Protein AF-A0A2I0Q6W8-F1 (afdb_monomer_lite)

pLDDT: mean 81.98, std 9.7, range [53.53, 94.69]

Sequence (166 aa):
MEPASIQTAKEGDKKMRTLKNWKNCERLGKIKGRLKKILIFVIFLNFCNLSNCLYSETPNSSSIIDIPTAEVVEYSNYDLSFRLHGAGGVLSKMTFGVFKPINIGISWDVDKLIGTGNQKIDTRPPAILFKARVFGGGLKLPAISFGYDGQGYGTYDSDTDKYQYR

Foldseek 3Di:
DDDPVVVVVVVVVVVVVVVVVVVVVVVVVVVVVVVVVVVVVVVVVVVVVVVVVPPDPPFDDCADPPRGDLAAGAAPDKDWDWDQDPQQKIKIKIWHRPDVVKIKIKIWMWGNVGDDDPDDIDIDDIDIKIKGWPAPDDPPGGTDMDIDDPDADDDADPVVRDDPGD

Secondary structure (DSSP, 8-state):
---HHHHHHHHHHHHHHHHHHHHHHHHHHHHHHHHHHHHHHHHHHHHHHHTTTT---PPPPSEETTEEPS--PPTT-EEEEEEEETTTEEEEEEEEEEETTEEEEEEEEEESSSSSS-PPPEEPPPEEEEEEEEE---SSS--EEEEEE---EEEEETTTTEEEE-

Radius of gyration: 37.6 Å; chains: 1; bounding box: 45×67×115 Å

Structure (mmCIF, N/CA/C/O backbone):
data_AF-A0A2I0Q6W8-F1
#
_entry.id   AF-A0A2I0Q6W8-F1
#
loop_
_atom_site.group_PDB
_atom_site.id
_atom_site.type_symbol
_atom_site.label_atom_id
_atom_site.label_alt_id
_atom_site.label_comp_id
_atom_site.label_asym_id
_atom_site.label_entity_id
_atom_site.label_seq_id
_atom_site.pdbx_PDB_ins_code
_atom_site.Cartn_x
_atom_site.Cartn_y
_atom_site.Cartn_z
_atom_site.occupancy
_atom_site.B_iso_or_equiv
_atom_site.auth_seq_id
_atom_site.auth_comp_id
_atom_site.auth_asym_id
_atom_site.auth_atom_id
_atom_site.pdbx_PDB_model_num
ATOM 1 N N . MET A 1 1 ? 25.328 48.425 85.761 1.00 58.72 1 MET A N 1
ATOM 2 C CA . MET A 1 1 ? 24.237 47.515 86.171 1.00 58.72 1 MET A CA 1
ATOM 3 C C . MET A 1 1 ? 23.032 47.842 85.305 1.00 58.72 1 MET A C 1
ATOM 5 O O . MET A 1 1 ? 22.512 48.942 85.412 1.00 58.72 1 MET A O 1
ATOM 9 N N . GLU A 1 2 ? 22.685 46.969 84.359 1.00 59.00 2 GLU A N 1
ATOM 10 C CA . GLU A 1 2 ? 21.544 47.172 83.451 1.00 59.00 2 GLU A CA 1
ATOM 11 C C . GLU A 1 2 ? 20.228 46.965 84.233 1.00 59.00 2 GLU A C 1
ATOM 13 O O . GLU A 1 2 ? 20.148 46.007 85.007 1.00 59.00 2 GLU A O 1
ATOM 18 N N . PRO A 1 3 ? 19.223 47.854 84.112 1.00 67.94 3 PRO A N 1
ATOM 19 C CA . PRO A 1 3 ? 18.016 47.799 84.936 1.00 67.94 3 PRO A CA 1
ATOM 20 C C . PRO A 1 3 ? 17.148 46.573 84.608 1.00 67.94 3 PRO A C 1
ATOM 22 O O . PRO A 1 3 ? 16.958 46.214 83.444 1.00 67.94 3 PRO A O 1
ATOM 25 N N . ALA A 1 4 ? 16.576 45.951 85.646 1.00 68.62 4 ALA A N 1
ATOM 26 C CA . ALA A 1 4 ? 15.817 44.695 85.570 1.00 68.62 4 ALA A CA 1
ATOM 27 C C . ALA A 1 4 ? 14.624 44.715 84.585 1.00 68.62 4 ALA A C 1
ATOM 29 O O . ALA A 1 4 ? 14.223 43.669 84.081 1.00 68.62 4 ALA A O 1
ATOM 30 N N . SER A 1 5 ? 14.086 45.893 84.249 1.00 66.75 5 SER A N 1
ATOM 31 C CA . SER A 1 5 ? 12.997 46.065 83.274 1.00 66.75 5 SER A CA 1
ATOM 32 C C . SER A 1 5 ? 13.407 45.805 81.818 1.00 66.75 5 SER A C 1
ATOM 34 O O . SER A 1 5 ? 12.569 45.437 80.998 1.00 66.75 5 SER A O 1
ATOM 36 N N . ILE A 1 6 ? 14.691 45.956 81.476 1.00 66.62 6 ILE A N 1
ATOM 37 C CA . ILE A 1 6 ? 15.199 45.706 80.116 1.00 66.62 6 ILE A CA 1
ATOM 38 C C . ILE A 1 6 ? 15.456 44.206 79.905 1.00 66.62 6 ILE A C 1
ATOM 40 O O . ILE A 1 6 ? 15.279 43.685 78.802 1.00 66.62 6 ILE A O 1
ATOM 44 N N . GLN A 1 7 ? 15.813 43.483 80.969 1.00 69.12 7 GLN A N 1
ATOM 45 C CA . GLN A 1 7 ? 16.041 42.037 80.912 1.00 69.12 7 GLN A CA 1
ATOM 46 C C . GLN A 1 7 ? 14.737 41.262 80.675 1.00 69.12 7 GLN A C 1
ATOM 48 O O . G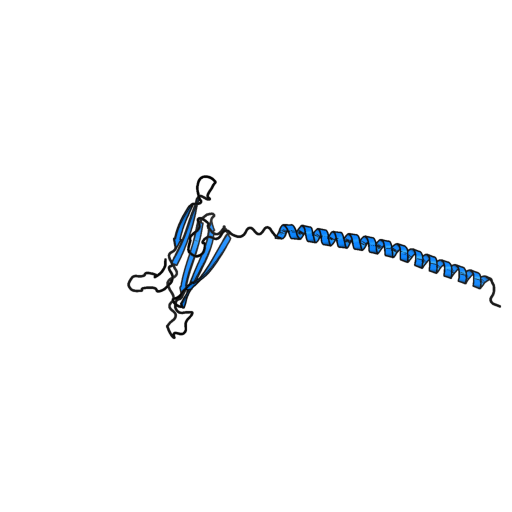LN A 1 7 ? 14.705 40.360 79.839 1.00 69.12 7 GLN A O 1
ATOM 53 N N . THR A 1 8 ? 13.636 41.665 81.314 1.00 71.06 8 THR A N 1
ATOM 54 C CA . THR A 1 8 ? 12.320 41.035 81.108 1.00 71.06 8 THR A CA 1
ATOM 55 C C . THR A 1 8 ? 11.764 41.283 79.701 1.00 71.06 8 THR A C 1
ATOM 57 O O . THR A 1 8 ? 11.162 40.384 79.111 1.00 71.06 8 THR A O 1
ATOM 60 N N . ALA A 1 9 ? 12.029 42.456 79.115 1.00 74.06 9 ALA A N 1
ATOM 61 C CA . ALA A 1 9 ? 11.658 42.769 77.734 1.00 74.06 9 ALA A CA 1
ATOM 62 C C . ALA A 1 9 ? 12.434 41.918 76.706 1.00 74.06 9 ALA A C 1
ATOM 64 O O . ALA A 1 9 ? 11.843 41.401 75.755 1.00 74.06 9 ALA A O 1
ATOM 65 N N . LYS A 1 10 ? 13.743 41.710 76.920 1.00 77.50 10 LYS A N 1
ATOM 66 C CA . LYS A 1 10 ? 14.585 40.853 76.062 1.00 77.50 10 LYS A CA 1
ATOM 67 C C . LYS A 1 10 ? 14.164 39.376 76.121 1.00 77.50 10 LYS A C 1
ATOM 69 O O . LYS A 1 10 ? 14.152 38.704 75.089 1.00 77.50 10 LYS A O 1
ATOM 74 N N . GLU A 1 11 ? 13.769 38.883 77.295 1.00 80.19 11 GLU A N 1
ATOM 75 C CA . GLU A 1 11 ? 13.281 37.507 77.487 1.00 80.19 11 GLU A CA 1
ATOM 76 C C . GLU A 1 11 ? 11.946 37.267 76.752 1.00 80.19 11 GLU A C 1
ATOM 78 O O . GLU A 1 11 ? 11.765 36.257 76.063 1.00 80.19 11 GLU A O 1
ATOM 83 N N . GLY A 1 12 ? 11.022 38.233 76.833 1.00 77.69 12 GLY A N 1
ATOM 84 C CA . GLY A 1 12 ? 9.730 38.185 76.143 1.00 77.69 12 GLY A CA 1
ATOM 85 C C . GLY A 1 12 ? 9.864 38.165 74.619 1.00 77.69 12 GLY A C 1
ATOM 86 O O . GLY A 1 12 ? 9.221 37.351 73.951 1.00 77.69 12 GLY A O 1
ATOM 87 N N . ASP A 1 13 ? 10.750 38.995 74.063 1.00 81.38 13 ASP A N 1
ATOM 88 C CA . ASP A 1 13 ? 11.020 39.025 72.622 1.00 81.38 13 ASP A CA 1
ATOM 89 C C . ASP A 1 13 ? 11.676 37.717 72.136 1.00 81.38 13 ASP A C 1
ATOM 91 O O . ASP A 1 13 ? 11.292 37.148 71.110 1.00 81.38 13 ASP A O 1
ATOM 95 N N . LYS A 1 14 ? 12.590 37.140 72.928 1.00 80.31 14 LYS A N 1
ATOM 96 C CA . LYS A 1 14 ? 13.188 35.830 72.625 1.00 80.31 14 LYS A CA 1
ATOM 97 C C . LYS A 1 14 ? 12.129 34.726 72.566 1.00 80.31 14 LYS A C 1
ATOM 99 O O . LYS A 1 14 ? 12.127 33.934 71.621 1.00 80.31 14 LYS A O 1
ATOM 104 N N . LYS A 1 15 ? 11.187 34.708 73.516 1.00 79.94 15 LYS A N 1
ATOM 105 C CA . LYS A 1 15 ? 10.068 33.749 73.547 1.00 79.94 15 LYS A CA 1
ATOM 106 C C . LYS A 1 15 ? 9.091 33.960 72.385 1.00 79.94 15 LYS A C 1
ATOM 108 O O . LYS A 1 15 ? 8.604 33.000 71.793 1.00 79.94 15 LYS A O 1
ATOM 113 N N . MET A 1 16 ? 8.835 35.209 72.005 1.00 73.25 16 MET A N 1
ATOM 114 C CA . MET A 1 16 ? 8.009 35.536 70.839 1.00 73.25 16 MET A CA 1
ATOM 115 C C . MET A 1 16 ? 8.661 35.079 69.528 1.00 73.25 16 MET A C 1
ATOM 117 O O . MET A 1 16 ? 7.979 34.513 68.668 1.00 73.25 16 MET A O 1
ATOM 121 N N . ARG A 1 17 ? 9.983 35.238 69.378 1.00 76.00 17 ARG A N 1
ATOM 122 C CA . ARG A 1 17 ? 10.719 34.735 68.206 1.00 76.00 17 ARG A CA 1
ATOM 123 C C . ARG A 1 17 ? 10.713 33.212 68.121 1.00 76.00 17 ARG A C 1
ATOM 125 O O . ARG A 1 17 ? 10.503 32.679 67.032 1.00 76.00 17 ARG A O 1
ATOM 132 N N . THR A 1 18 ? 10.888 32.499 69.236 1.00 76.75 18 THR A N 1
ATOM 133 C CA . THR A 1 18 ? 10.849 31.025 69.229 1.00 76.75 18 THR A CA 1
ATOM 134 C C . THR A 1 18 ? 9.456 30.496 68.906 1.00 76.75 18 THR A C 1
ATOM 136 O O . THR A 1 18 ? 9.334 29.594 68.080 1.00 76.75 18 THR A O 1
ATOM 139 N N . LEU A 1 19 ? 8.397 31.110 69.445 1.00 73.00 19 LEU A N 1
ATOM 140 C CA . LEU A 1 19 ? 7.012 30.763 69.105 1.00 73.00 19 LEU A CA 1
ATOM 141 C C . LEU A 1 19 ? 6.694 31.023 67.626 1.00 73.00 19 LEU A C 1
ATOM 143 O O . LEU A 1 19 ? 6.003 30.224 66.992 1.00 73.00 19 LEU A O 1
ATOM 147 N N . LYS A 1 20 ? 7.213 32.114 67.052 1.00 78.31 20 LYS A N 1
ATOM 148 C CA . LYS A 1 20 ? 7.044 32.430 65.626 1.00 78.31 20 LYS A CA 1
ATOM 149 C C . LYS A 1 20 ? 7.771 31.421 64.731 1.00 78.31 20 LYS A C 1
ATOM 151 O O . LYS A 1 20 ? 7.189 30.951 63.754 1.00 78.31 20 LYS A O 1
ATOM 156 N N . ASN A 1 21 ? 8.997 31.038 65.093 1.00 76.25 21 ASN A N 1
ATOM 157 C CA . ASN A 1 21 ? 9.768 30.016 64.379 1.00 76.25 21 ASN A CA 1
ATOM 158 C C . ASN A 1 21 ? 9.105 28.635 64.467 1.00 76.25 21 ASN A C 1
ATOM 160 O O . ASN A 1 21 ? 8.993 27.945 63.455 1.00 76.25 21 ASN A O 1
ATOM 164 N N . TRP A 1 22 ? 8.587 28.266 65.640 1.00 67.81 22 TRP A N 1
ATOM 165 C CA . TRP A 1 22 ? 7.867 27.009 65.849 1.00 67.81 22 TRP A CA 1
ATOM 166 C C . TRP A 1 22 ? 6.591 26.927 64.995 1.00 67.81 22 TRP A C 1
ATOM 168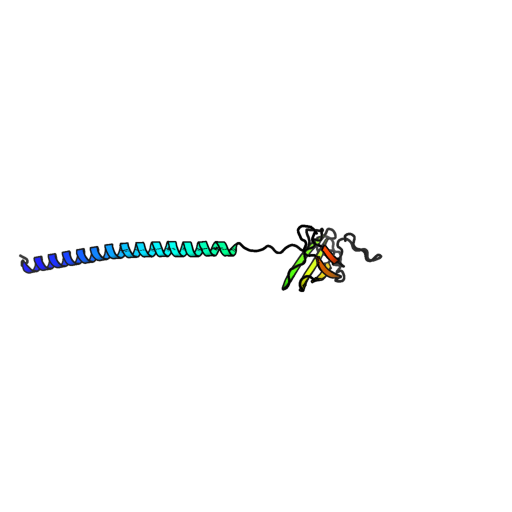 O O . TRP A 1 22 ? 6.417 25.971 64.237 1.00 67.81 22 TRP A O 1
ATOM 178 N N . LYS A 1 23 ? 5.765 27.985 64.994 1.00 75.31 23 LYS A N 1
ATOM 179 C CA . LYS A 1 23 ? 4.564 28.067 64.141 1.00 75.31 23 LYS A CA 1
ATOM 180 C C . LYS A 1 23 ? 4.890 28.009 62.642 1.00 75.31 23 LYS A C 1
ATOM 182 O O . LYS A 1 23 ? 4.119 27.437 61.869 1.00 75.31 23 LYS A O 1
ATOM 187 N N . ASN A 1 24 ? 6.019 28.579 62.213 1.00 74.94 24 ASN A N 1
ATOM 188 C CA . ASN A 1 24 ? 6.469 28.484 60.821 1.00 74.94 24 ASN A CA 1
ATOM 189 C C . ASN A 1 24 ? 6.891 27.056 60.443 1.00 74.94 24 ASN A C 1
ATOM 191 O O . ASN A 1 24 ? 6.526 26.595 59.362 1.00 74.94 24 ASN A O 1
ATOM 195 N N . CYS A 1 25 ? 7.586 26.329 61.322 1.00 65.12 25 CYS A N 1
ATOM 196 C CA . CYS A 1 25 ? 7.963 24.933 61.076 1.00 65.12 25 CYS A CA 1
ATOM 197 C C . CYS A 1 25 ? 6.742 24.009 60.923 1.00 65.12 25 CYS A C 1
ATOM 199 O O . CYS A 1 25 ? 6.697 23.208 59.986 1.00 65.12 25 CYS A O 1
ATOM 201 N N . GLU A 1 26 ? 5.712 24.163 61.761 1.00 73.94 26 GLU A N 1
ATOM 202 C CA . GLU A 1 26 ? 4.464 23.393 61.624 1.00 73.94 26 GLU A CA 1
ATOM 203 C C . GLU A 1 26 ? 3.734 23.697 60.307 1.00 73.94 26 GLU A C 1
ATOM 205 O O . GLU A 1 26 ? 3.269 22.794 59.600 1.00 73.94 26 GLU A O 1
ATOM 210 N N . ARG A 1 27 ? 3.666 24.983 59.933 1.00 70.75 27 ARG A N 1
ATOM 211 C CA . ARG A 1 27 ? 3.012 25.424 58.695 1.00 70.75 27 ARG A CA 1
ATOM 212 C C . ARG A 1 27 ? 3.743 24.892 57.455 1.00 70.75 27 ARG A C 1
ATOM 214 O O . ARG A 1 27 ? 3.088 24.438 56.516 1.00 70.75 27 ARG A O 1
ATOM 221 N N . LEU A 1 28 ? 5.077 24.869 57.471 1.00 69.94 28 LEU A N 1
ATOM 222 C CA . LEU A 1 28 ? 5.904 24.327 56.387 1.00 69.94 28 LEU A CA 1
ATOM 223 C C . LEU A 1 28 ? 5.735 22.809 56.215 1.00 69.94 28 LEU A C 1
ATOM 225 O O . LEU A 1 28 ? 5.643 22.335 55.080 1.00 69.94 28 LEU A O 1
ATOM 229 N N . GLY A 1 29 ? 5.622 22.045 57.307 1.00 72.19 29 GLY A N 1
ATOM 230 C CA . GLY A 1 29 ? 5.337 20.605 57.246 1.00 72.19 29 GLY A CA 1
ATOM 231 C C . GLY A 1 29 ? 3.987 20.301 56.583 1.00 72.19 29 GLY A C 1
ATOM 232 O O . GLY A 1 29 ? 3.886 19.430 55.714 1.00 72.19 29 GLY A O 1
ATOM 233 N N . LYS A 1 30 ? 2.956 21.092 56.911 1.00 73.38 30 LYS A N 1
ATOM 234 C CA . LYS A 1 30 ? 1.603 20.949 56.348 1.00 73.38 30 LYS A CA 1
ATOM 235 C C . LYS A 1 30 ? 1.549 21.270 54.846 1.00 73.38 30 LYS A C 1
ATOM 237 O O . LYS A 1 30 ? 0.834 20.597 54.101 1.00 73.38 30 LYS A O 1
ATOM 242 N N . ILE A 1 31 ? 2.330 22.255 54.389 1.00 74.50 31 ILE A N 1
ATOM 243 C CA . ILE A 1 31 ? 2.442 22.638 52.968 1.00 74.50 31 ILE A CA 1
ATOM 244 C C . ILE A 1 31 ? 3.174 21.557 52.163 1.00 74.50 31 ILE A C 1
ATOM 246 O O . ILE A 1 31 ? 2.672 21.140 51.120 1.00 74.50 31 ILE A O 1
ATOM 250 N N . LYS A 1 32 ? 4.299 21.031 52.670 1.00 73.00 32 LYS A N 1
ATOM 251 C CA . LYS A 1 32 ? 5.043 19.940 52.010 1.00 73.00 32 LYS A CA 1
ATOM 252 C C . LYS A 1 32 ? 4.184 18.681 51.830 1.00 73.00 32 LYS A C 1
ATOM 254 O O . LYS A 1 32 ? 4.221 18.057 50.771 1.00 73.00 32 LYS A O 1
ATOM 259 N N . GLY A 1 33 ? 3.352 18.343 52.822 1.00 75.00 33 GLY A N 1
ATOM 260 C CA . GLY A 1 33 ? 2.413 17.219 52.737 1.00 75.00 33 GLY A CA 1
ATOM 261 C C . GLY A 1 33 ? 1.302 17.417 51.698 1.00 75.00 33 GLY A C 1
ATOM 262 O O . GLY A 1 33 ? 0.961 16.477 50.980 1.00 75.00 33 GLY A O 1
ATOM 263 N N . ARG A 1 34 ? 0.757 18.637 51.574 1.00 78.62 34 ARG A N 1
ATOM 264 C CA . ARG A 1 34 ? -0.235 18.970 50.534 1.00 78.62 34 ARG A CA 1
ATOM 265 C C . ARG A 1 34 ? 0.377 18.943 49.133 1.00 78.62 34 ARG A C 1
ATOM 267 O O . ARG A 1 34 ? -0.232 18.379 48.231 1.00 78.62 34 ARG A O 1
ATOM 274 N N . LEU A 1 35 ? 1.594 19.461 48.974 1.00 83.12 35 LEU A N 1
ATOM 275 C CA . LEU A 1 35 ? 2.302 19.467 47.694 1.00 83.12 35 LEU A CA 1
ATOM 276 C C . LEU A 1 35 ? 2.635 18.046 47.212 1.00 83.12 35 LEU A C 1
ATOM 278 O O . LEU A 1 35 ? 2.416 17.731 46.048 1.00 83.12 35 LEU A O 1
ATOM 282 N N . LYS A 1 36 ? 3.069 17.154 48.116 1.00 81.94 36 LYS A N 1
ATOM 283 C CA . LYS A 1 36 ? 3.327 15.740 47.790 1.00 81.94 36 LYS A CA 1
ATOM 284 C C . LYS A 1 36 ? 2.065 15.014 47.306 1.00 81.94 36 LYS A C 1
ATOM 286 O O . LYS A 1 36 ? 2.140 14.229 46.369 1.00 81.94 36 LYS A O 1
ATOM 291 N N . LYS A 1 37 ? 0.903 15.294 47.911 1.00 83.69 37 LYS A N 1
ATOM 292 C CA . LYS A 1 37 ? -0.388 14.723 47.483 1.00 83.69 37 LYS A CA 1
ATOM 293 C C . LYS A 1 37 ? -0.815 15.225 46.104 1.00 83.69 37 LYS A C 1
ATOM 295 O O . LYS A 1 37 ? -1.273 14.425 45.299 1.00 83.69 37 LYS A O 1
ATOM 300 N N . ILE A 1 38 ? -0.622 16.516 45.826 1.00 87.19 38 ILE A N 1
ATOM 301 C CA . ILE A 1 38 ? -0.907 17.099 44.507 1.00 87.19 38 ILE A CA 1
ATOM 302 C C . ILE A 1 38 ? 0.012 16.488 43.447 1.00 87.19 38 ILE A C 1
ATOM 304 O O . ILE A 1 38 ? -0.471 16.086 42.397 1.00 87.19 38 ILE A O 1
ATOM 308 N N . LEU A 1 39 ? 1.309 16.339 43.734 1.00 87.69 39 LEU A N 1
ATOM 309 C CA . LEU A 1 39 ? 2.258 15.731 42.801 1.00 87.69 39 LEU A CA 1
ATOM 310 C C . LEU A 1 39 ? 1.876 14.281 42.461 1.00 87.69 39 LEU A C 1
ATOM 312 O O . LEU A 1 39 ? 1.843 13.916 41.291 1.00 87.69 39 LEU A O 1
ATOM 316 N N . ILE A 1 40 ? 1.519 13.475 43.468 1.00 87.81 40 ILE A N 1
ATOM 317 C CA . ILE A 1 40 ? 1.045 12.095 43.262 1.00 87.81 40 ILE A CA 1
ATOM 318 C C . ILE A 1 40 ? -0.245 12.077 42.429 1.00 87.81 40 ILE A C 1
ATOM 320 O O . ILE A 1 40 ? -0.380 11.252 41.532 1.00 87.81 40 ILE A O 1
ATOM 324 N N . PHE A 1 41 ? -1.172 13.001 42.686 1.00 87.31 41 PHE A N 1
ATOM 325 C CA . PHE A 1 41 ? -2.428 13.102 41.943 1.00 87.31 41 PHE A CA 1
ATOM 326 C C . PHE A 1 41 ? -2.216 13.501 40.475 1.00 87.31 41 PHE A C 1
ATOM 328 O O . PHE A 1 41 ? -2.856 12.940 39.592 1.00 87.31 41 PHE A O 1
ATOM 335 N N . VAL A 1 42 ? -1.277 14.412 40.197 1.00 87.44 42 VAL A N 1
ATOM 336 C CA . VAL A 1 42 ? -0.903 14.806 38.829 1.00 87.44 42 VAL A CA 1
ATOM 337 C C . VAL A 1 42 ? -0.242 13.646 38.084 1.00 87.44 42 VAL A C 1
ATOM 339 O O . VAL A 1 42 ? -0.589 13.399 36.933 1.00 87.44 42 VAL A O 1
ATOM 342 N N . ILE A 1 43 ? 0.651 12.896 38.737 1.00 86.19 43 ILE A N 1
ATOM 343 C CA . ILE A 1 43 ? 1.275 11.697 38.153 1.00 86.19 43 ILE A CA 1
ATOM 344 C C . ILE A 1 43 ? 0.213 10.629 37.853 1.00 86.19 43 ILE A C 1
ATOM 346 O O . ILE A 1 43 ? 0.225 10.039 36.776 1.00 86.19 43 ILE A O 1
ATOM 350 N N . PHE A 1 44 ? -0.742 10.422 38.763 1.00 83.69 44 PHE A N 1
ATOM 351 C CA . PHE A 1 44 ? -1.850 9.482 38.580 1.00 83.69 44 PHE A CA 1
ATOM 352 C C . PHE A 1 44 ? -2.773 9.883 37.419 1.00 83.69 44 PHE A C 1
ATOM 354 O O . PHE A 1 44 ? -3.117 9.052 36.582 1.00 83.69 44 PHE A O 1
ATOM 361 N N . LEU A 1 45 ? -3.115 11.171 37.315 1.00 78.00 45 LEU A N 1
ATOM 362 C CA . LEU A 1 45 ? -3.863 11.715 36.180 1.00 78.00 45 LEU A CA 1
ATOM 363 C C . LEU 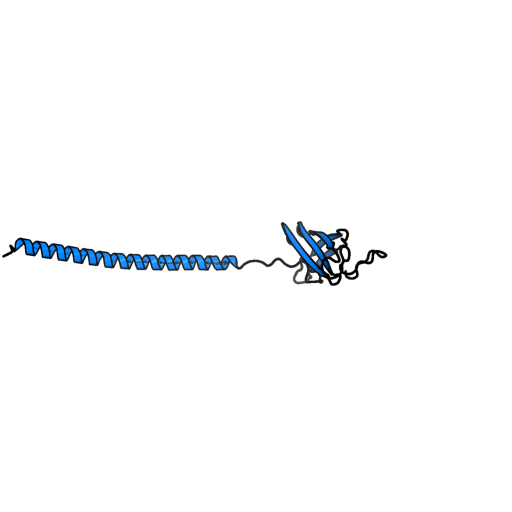A 1 45 ? -3.105 11.527 34.863 1.00 78.00 45 LEU A C 1
ATOM 365 O O . LEU A 1 45 ? -3.710 11.150 33.864 1.00 78.00 45 LEU A O 1
ATOM 369 N N . ASN A 1 46 ? -1.790 11.749 34.849 1.00 77.06 46 ASN A N 1
ATOM 370 C CA . ASN A 1 46 ? -0.972 11.543 33.655 1.00 77.06 46 ASN A CA 1
ATOM 371 C C . ASN A 1 46 ? -0.921 10.055 33.249 1.00 77.06 46 ASN A C 1
ATOM 373 O O . ASN A 1 46 ? -1.046 9.737 32.070 1.00 77.06 46 ASN A O 1
ATOM 377 N N . PHE A 1 47 ? -0.857 9.139 34.223 1.00 77.19 47 PHE A N 1
ATOM 378 C CA . PHE A 1 47 ? -0.881 7.691 33.993 1.00 77.19 47 PHE A CA 1
ATOM 379 C C . PHE A 1 47 ? -2.226 7.195 33.429 1.00 77.19 47 PHE A C 1
ATOM 381 O O . PHE A 1 47 ? -2.233 6.414 32.482 1.00 77.19 47 PHE A O 1
ATOM 388 N N . CYS A 1 48 ? -3.364 7.701 33.923 1.00 72.38 48 CYS A N 1
ATOM 389 C CA . CYS A 1 48 ? -4.686 7.389 33.351 1.00 72.38 48 CYS A CA 1
ATOM 390 C C . CYS A 1 48 ? -4.840 7.862 31.895 1.00 72.38 48 CYS A C 1
ATOM 392 O O . CYS A 1 48 ? -5.529 7.220 31.105 1.00 72.38 48 CYS A O 1
ATOM 394 N N . ASN A 1 49 ? -4.204 8.976 31.521 1.00 64.88 49 ASN A N 1
ATOM 395 C CA . ASN A 1 49 ? -4.231 9.463 30.139 1.00 64.88 49 ASN A CA 1
ATOM 396 C C . ASN A 1 49 ? -3.325 8.642 29.201 1.00 64.88 49 ASN A C 1
ATOM 398 O O . ASN A 1 49 ? -3.583 8.603 28.000 1.00 64.88 49 ASN A O 1
ATOM 402 N N . LEU A 1 50 ? -2.322 7.930 29.728 1.00 66.00 50 LEU A N 1
ATOM 403 C CA . LEU A 1 50 ? -1.445 7.059 28.939 1.00 66.00 50 LEU A CA 1
ATOM 404 C C . LEU A 1 50 ? -2.183 5.816 28.406 1.00 66.00 50 LEU A C 1
ATOM 406 O O . LEU A 1 50 ? -1.902 5.361 27.300 1.00 66.00 50 LEU A O 1
ATOM 410 N N . SER A 1 51 ? -3.171 5.301 29.146 1.00 60.28 51 SER A N 1
ATOM 411 C CA . SER A 1 51 ? -3.949 4.117 28.750 1.00 60.28 51 SER A CA 1
ATOM 412 C C . SER A 1 51 ? -4.862 4.353 27.539 1.00 60.28 51 SER A C 1
ATOM 414 O O . SER A 1 51 ? -5.137 3.412 26.800 1.00 60.28 51 SER A O 1
ATOM 416 N N . ASN A 1 52 ? -5.308 5.593 27.302 1.00 59.97 52 ASN A N 1
ATOM 417 C CA . ASN A 1 52 ? -6.200 5.924 26.181 1.00 59.97 52 ASN A CA 1
ATOM 418 C C . ASN A 1 52 ? -5.461 6.114 24.845 1.00 59.97 52 ASN A C 1
ATOM 420 O O . ASN A 1 52 ? -6.077 6.022 23.791 1.00 59.97 52 ASN A O 1
ATOM 424 N N . CYS A 1 53 ? -4.148 6.360 24.866 1.00 58.19 53 CYS A N 1
ATOM 425 C CA . CYS A 1 53 ? -3.355 6.606 23.655 1.00 58.19 53 CYS A CA 1
ATOM 426 C C . CYS A 1 53 ? -2.965 5.309 22.910 1.00 58.19 53 CYS A C 1
ATOM 428 O O . CYS A 1 53 ? -2.556 5.345 21.755 1.00 58.19 53 CYS A O 1
ATOM 430 N N . LEU A 1 54 ? -3.092 4.148 23.560 1.00 53.53 54 LEU A N 1
ATOM 431 C CA . LEU A 1 54 ? -2.608 2.863 23.037 1.00 53.53 54 LEU A CA 1
ATOM 432 C C . LEU A 1 54 ? -3.605 2.115 22.137 1.00 53.53 54 LEU A C 1
ATOM 434 O O . LEU A 1 54 ? -3.245 1.083 21.576 1.00 53.53 54 LEU A O 1
ATOM 438 N N . TYR A 1 55 ? -4.824 2.625 21.950 1.00 53.81 55 TYR A N 1
ATOM 439 C CA . TYR A 1 55 ? -5.792 2.056 21.008 1.00 53.81 55 TYR A CA 1
ATOM 440 C C . TYR A 1 55 ? -5.652 2.720 19.637 1.00 53.81 55 TYR A C 1
ATOM 442 O O . TYR A 1 55 ? -6.504 3.490 19.205 1.00 53.81 55 TYR A O 1
ATOM 450 N N . SER A 1 56 ? -4.540 2.435 18.964 1.00 56.72 56 SER A N 1
ATOM 451 C CA . SER A 1 56 ? -4.442 2.636 17.520 1.00 56.72 56 SER A CA 1
ATOM 452 C C . SER A 1 56 ? -4.855 1.326 16.858 1.00 56.72 56 SER A C 1
ATOM 454 O O . SER A 1 56 ? -4.127 0.336 16.937 1.00 56.72 56 SER A O 1
ATOM 456 N N . GLU A 1 57 ? -6.049 1.285 16.270 1.00 61.41 57 GLU A N 1
ATOM 457 C CA . GLU A 1 57 ? -6.446 0.181 15.399 1.00 61.41 57 GLU A CA 1
ATOM 458 C C . GLU A 1 57 ? -5.559 0.266 14.153 1.00 61.41 57 GLU A C 1
ATOM 460 O O . GLU A 1 57 ? -5.588 1.256 13.421 1.00 61.41 57 GLU A O 1
ATOM 465 N N . THR A 1 58 ? -4.668 -0.709 13.959 1.00 63.53 58 THR A N 1
ATOM 466 C CA . THR A 1 58 ? -3.780 -0.686 12.796 1.00 63.53 58 THR A CA 1
ATOM 467 C C . THR A 1 58 ? -4.623 -0.853 11.540 1.00 63.53 58 THR A C 1
ATOM 469 O O . THR A 1 58 ? -5.412 -1.799 11.486 1.00 63.53 58 THR A O 1
ATOM 472 N N . PRO A 1 59 ? -4.463 0.013 10.528 1.00 67.19 59 PRO A N 1
ATOM 473 C CA . PRO A 1 59 ? -5.250 -0.081 9.311 1.00 67.19 59 PRO A CA 1
ATOM 474 C C . PRO A 1 59 ? -5.003 -1.436 8.649 1.00 67.19 59 PRO A C 1
ATOM 476 O O . PRO A 1 59 ? -3.858 -1.839 8.430 1.00 67.19 59 PRO A O 1
ATOM 479 N N . ASN A 1 60 ? -6.082 -2.152 8.341 1.00 72.38 60 ASN A N 1
ATOM 480 C CA . ASN A 1 60 ? -5.979 -3.453 7.701 1.00 72.38 60 ASN A CA 1
ATOM 481 C C . ASN A 1 60 ? -5.355 -3.294 6.302 1.00 72.38 60 ASN A C 1
ATOM 483 O O . ASN A 1 60 ? -5.807 -2.486 5.485 1.00 72.38 60 ASN A O 1
ATOM 487 N N . SER A 1 61 ? -4.308 -4.067 6.013 1.00 74.81 61 SER A N 1
ATOM 488 C CA . SER A 1 61 ? -3.565 -3.943 4.757 1.00 74.81 61 SER A CA 1
ATOM 489 C C . SER A 1 61 ? -4.347 -4.517 3.573 1.00 74.81 61 SER A C 1
ATOM 491 O O . SER A 1 61 ? -4.837 -5.649 3.607 1.00 74.81 61 SER A O 1
ATOM 493 N N . SER A 1 62 ? -4.434 -3.743 2.488 1.00 80.31 62 SER A N 1
ATOM 494 C CA . SER A 1 62 ? -5.155 -4.148 1.273 1.00 80.31 62 SER A CA 1
ATOM 495 C C . SER A 1 62 ? -4.449 -5.264 0.482 1.00 80.31 62 SER A C 1
ATOM 497 O O . SER A 1 62 ? -5.100 -6.013 -0.255 1.00 80.31 62 SER A O 1
ATOM 499 N N . SER A 1 63 ? -3.141 -5.423 0.666 1.00 82.44 63 SER A N 1
ATOM 500 C CA . SER A 1 63 ? -2.324 -6.510 0.129 1.00 82.44 63 SER A CA 1
ATOM 501 C C . SER A 1 63 ? -1.228 -6.882 1.125 1.00 82.44 63 SER A C 1
ATOM 503 O O . SER A 1 63 ? -0.789 -6.057 1.928 1.00 82.44 63 SER A O 1
ATOM 505 N N . ILE A 1 64 ? -0.791 -8.139 1.076 1.00 84.50 64 ILE A N 1
ATOM 506 C CA . ILE A 1 64 ? 0.362 -8.633 1.826 1.00 84.50 64 ILE A CA 1
ATOM 507 C C . ILE A 1 64 ? 1.417 -9.027 0.800 1.00 84.50 64 ILE A C 1
ATOM 509 O O . ILE A 1 64 ? 1.329 -10.097 0.199 1.00 84.50 64 ILE A O 1
ATOM 513 N N . ILE A 1 65 ? 2.407 -8.154 0.604 1.00 81.25 65 ILE A N 1
ATOM 514 C CA . ILE A 1 65 ? 3.466 -8.299 -0.408 1.00 81.25 65 ILE A CA 1
ATOM 515 C C . ILE A 1 65 ? 2.857 -8.390 -1.817 1.00 81.25 65 ILE A C 1
ATOM 517 O O . ILE A 1 65 ? 2.621 -7.355 -2.433 1.00 81.25 65 ILE A O 1
ATOM 521 N N . ASP A 1 66 ? 2.572 -9.603 -2.291 1.00 80.94 66 ASP A N 1
ATOM 522 C CA . ASP A 1 66 ? 1.997 -9.907 -3.608 1.00 80.94 66 ASP A CA 1
ATOM 523 C C . ASP A 1 66 ? 0.626 -10.580 -3.520 1.00 80.94 66 ASP A C 1
ATOM 525 O O . ASP A 1 66 ? -0.067 -10.723 -4.523 1.00 80.94 66 ASP A O 1
ATOM 529 N N . ILE A 1 67 ? 0.205 -10.981 -2.320 1.00 85.19 67 ILE A N 1
ATOM 530 C CA . ILE A 1 67 ? -1.068 -11.661 -2.112 1.00 85.19 67 ILE A CA 1
ATOM 531 C C . ILE A 1 67 ? -2.144 -10.592 -1.887 1.00 85.19 67 ILE A C 1
ATOM 533 O O . ILE A 1 67 ? -2.077 -9.853 -0.895 1.00 85.19 67 ILE A O 1
ATOM 537 N N . PRO A 1 68 ? -3.147 -10.475 -2.775 1.00 85.31 68 PRO A N 1
ATOM 538 C CA . PRO A 1 68 ? -4.239 -9.539 -2.566 1.00 85.31 68 PRO A CA 1
ATOM 539 C C . PRO A 1 68 ? -5.141 -10.031 -1.428 1.00 85.31 68 PRO A C 1
ATOM 541 O O . PRO A 1 68 ? -5.620 -11.163 -1.437 1.00 85.31 68 PRO A O 1
ATOM 544 N N . THR A 1 69 ? -5.426 -9.161 -0.459 1.00 87.62 69 THR A N 1
ATOM 545 C CA . THR A 1 69 ? -6.385 -9.452 0.618 1.00 87.62 69 THR A CA 1
ATOM 546 C C . THR A 1 69 ? -7.801 -9.081 0.167 1.00 87.62 69 THR A C 1
ATOM 548 O O . THR A 1 69 ? -7.989 -8.223 -0.698 1.00 87.62 69 THR A O 1
ATOM 551 N N . ALA A 1 70 ? -8.838 -9.636 0.795 1.00 88.75 70 ALA A N 1
ATOM 552 C CA . ALA A 1 70 ? -10.217 -9.162 0.617 1.00 88.75 70 ALA A CA 1
ATOM 553 C C . ALA A 1 70 ? -10.440 -7.710 1.107 1.00 88.75 70 ALA A C 1
ATOM 555 O O . ALA A 1 70 ? -11.484 -7.097 0.877 1.00 88.75 70 ALA A O 1
ATOM 556 N N . GLU A 1 71 ? -9.446 -7.151 1.788 1.00 88.56 71 GLU A N 1
ATOM 557 C CA . GLU A 1 71 ? -9.528 -5.866 2.447 1.00 88.56 71 GLU A CA 1
ATOM 558 C C . GLU A 1 71 ? -9.363 -4.681 1.483 1.00 88.56 71 GLU A C 1
ATOM 560 O O . GLU A 1 71 ? -8.582 -4.732 0.528 1.00 88.56 71 GLU A O 1
ATOM 565 N N . VAL A 1 72 ? -10.089 -3.597 1.745 1.00 90.00 72 VAL A N 1
ATOM 566 C CA . VAL A 1 72 ? -9.979 -2.306 1.067 1.00 90.00 72 VAL A CA 1
ATOM 567 C C . VAL A 1 72 ? -9.569 -1.235 2.079 1.00 90.00 72 VAL A C 1
ATOM 569 O O . VAL A 1 72 ? -9.996 -1.277 3.230 1.00 90.00 72 VAL A O 1
ATOM 572 N N . VAL A 1 73 ? -8.744 -0.286 1.634 1.00 89.19 73 VAL A N 1
ATOM 573 C CA . VAL A 1 73 ? -8.430 0.969 2.343 1.00 89.19 73 VAL A CA 1
ATOM 574 C C . VAL A 1 73 ? -9.722 1.642 2.811 1.00 89.19 73 VAL A C 1
ATOM 576 O O . VAL A 1 73 ? -10.695 1.723 2.062 1.00 89.19 73 VAL A O 1
ATOM 579 N N . GLU A 1 74 ? -9.739 2.107 4.056 1.00 87.25 74 GLU A N 1
ATOM 580 C CA . GLU A 1 74 ? -10.924 2.720 4.642 1.00 87.25 74 GLU A CA 1
ATOM 581 C C . GLU A 1 74 ? -11.252 4.085 4.007 1.00 87.25 74 GLU A C 1
ATOM 583 O O . GLU A 1 74 ? -10.383 4.786 3.489 1.00 87.25 74 GLU A O 1
ATOM 588 N N . TYR A 1 75 ? -12.527 4.476 4.064 1.00 87.25 75 TYR A N 1
ATOM 589 C CA . TYR A 1 75 ? -12.996 5.780 3.598 1.00 87.25 75 TYR A CA 1
ATOM 590 C C . TYR A 1 75 ? -12.143 6.930 4.141 1.00 87.25 75 TYR A C 1
ATOM 592 O O . TYR A 1 75 ? -11.811 6.953 5.325 1.00 87.25 75 TYR A O 1
ATOM 600 N N . SER A 1 76 ? -11.836 7.897 3.274 1.00 87.81 76 SER A N 1
ATOM 601 C CA . SER A 1 76 ? -11.003 9.067 3.583 1.00 87.81 76 SER A CA 1
ATOM 602 C C . SER A 1 76 ? -9.535 8.756 3.909 1.00 87.81 76 SER A C 1
ATOM 604 O O . SER A 1 76 ? -8.794 9.671 4.273 1.00 87.81 76 SER A O 1
ATOM 606 N N . ASN A 1 77 ? -9.091 7.509 3.747 1.00 87.94 77 ASN A N 1
ATOM 607 C CA . ASN A 1 77 ? -7.683 7.141 3.828 1.00 87.94 77 ASN A CA 1
ATOM 608 C C . ASN A 1 77 ? -7.096 6.945 2.426 1.00 87.94 77 ASN A C 1
ATOM 610 O O . ASN A 1 77 ? -7.810 6.706 1.444 1.00 87.94 77 ASN A O 1
ATOM 614 N N . TYR A 1 78 ? -5.774 7.041 2.346 1.00 89.81 78 TYR A N 1
ATOM 615 C CA . TYR A 1 78 ? -5.007 6.754 1.144 1.00 89.81 78 TYR A CA 1
ATOM 616 C C . TYR A 1 78 ? -3.878 5.776 1.472 1.00 89.81 78 TYR A C 1
ATOM 618 O O . TYR A 1 78 ? -3.337 5.787 2.576 1.00 89.81 78 TYR A O 1
ATOM 626 N N . ASP A 1 79 ? -3.535 4.934 0.506 1.00 90.12 79 ASP A N 1
ATOM 627 C CA . ASP A 1 79 ? -2.389 4.032 0.554 1.00 90.12 79 ASP A CA 1
ATOM 628 C C . ASP A 1 79 ? -1.394 4.453 -0.524 1.00 90.12 79 ASP A C 1
ATOM 630 O O . ASP A 1 79 ? -1.776 4.664 -1.679 1.00 90.12 79 ASP A O 1
ATOM 634 N N . LEU A 1 80 ? -0.130 4.606 -0.136 1.00 91.56 80 LEU A N 1
ATOM 635 C CA . LEU A 1 80 ? 0.963 4.943 -1.037 1.00 91.56 80 LEU A CA 1
ATOM 636 C C . LEU A 1 80 ? 2.057 3.892 -0.883 1.00 91.56 80 LEU A C 1
ATOM 638 O O . LEU A 1 80 ? 2.657 3.756 0.183 1.00 91.56 80 LEU A O 1
ATOM 642 N N . SER A 1 81 ? 2.319 3.174 -1.966 1.00 90.31 81 SER A N 1
ATOM 643 C CA . SER A 1 81 ? 3.198 2.014 -1.985 1.00 90.31 81 SER A CA 1
ATOM 644 C C . SER A 1 81 ? 4.285 2.189 -3.043 1.00 90.31 81 SER A C 1
ATOM 646 O O . SER A 1 81 ? 3.989 2.491 -4.197 1.00 90.31 81 SER A O 1
ATOM 648 N N . PHE A 1 82 ? 5.541 1.957 -2.659 1.00 91.69 82 PHE A N 1
ATOM 649 C CA . PHE A 1 82 ? 6.698 1.992 -3.556 1.00 91.69 82 PHE A CA 1
ATOM 650 C C . PHE A 1 82 ? 7.389 0.635 -3.566 1.00 91.69 82 PHE A C 1
ATOM 652 O O . PHE A 1 82 ? 7.740 0.097 -2.515 1.00 91.69 82 PHE A O 1
ATOM 659 N N . ARG A 1 83 ? 7.608 0.085 -4.757 1.00 90.00 83 ARG A N 1
ATOM 660 C CA . ARG A 1 83 ? 8.273 -1.197 -4.955 1.00 90.00 83 ARG A CA 1
ATOM 661 C C . ARG A 1 83 ? 9.477 -1.027 -5.861 1.00 90.00 83 ARG A C 1
ATOM 663 O O . ARG A 1 83 ? 9.346 -0.652 -7.019 1.00 90.00 83 ARG A O 1
ATOM 670 N N . LEU A 1 84 ? 10.638 -1.389 -5.336 1.00 91.19 84 LEU A N 1
ATOM 671 C CA . LEU A 1 84 ? 11.871 -1.508 -6.104 1.00 91.19 84 LEU A CA 1
ATOM 672 C C . LEU A 1 84 ? 11.920 -2.899 -6.744 1.00 91.19 84 LEU A C 1
ATOM 674 O O . LEU A 1 84 ? 11.660 -3.890 -6.061 1.00 91.19 84 LEU A O 1
ATOM 678 N N . HIS A 1 85 ? 12.253 -2.990 -8.030 1.00 88.19 85 HIS A N 1
ATOM 679 C CA . HIS A 1 85 ? 12.363 -4.274 -8.732 1.00 88.19 85 HIS A CA 1
ATOM 680 C C . HIS A 1 85 ? 13.678 -4.408 -9.506 1.00 88.19 85 HIS A C 1
ATOM 682 O O . HIS A 1 85 ? 14.362 -3.433 -9.812 1.00 88.19 85 HIS A O 1
ATOM 688 N N . GLY A 1 86 ? 14.035 -5.655 -9.833 1.00 84.38 86 GLY A N 1
ATOM 689 C CA . GLY A 1 86 ? 15.345 -6.022 -10.385 1.00 84.38 86 GLY A CA 1
ATOM 690 C C . GLY A 1 86 ? 15.694 -5.424 -11.752 1.00 84.38 86 GLY A C 1
ATOM 691 O O . GLY A 1 86 ? 16.857 -5.460 -12.133 1.00 84.38 86 GLY A O 1
ATOM 692 N N . ALA A 1 87 ? 14.735 -4.826 -12.468 1.00 82.50 87 ALA A N 1
ATOM 693 C CA . ALA A 1 87 ? 15.017 -4.065 -13.692 1.00 82.50 87 ALA A CA 1
ATOM 694 C C . ALA A 1 87 ? 15.632 -2.676 -13.405 1.00 82.50 87 ALA A C 1
ATOM 696 O O . ALA A 1 87 ? 15.860 -1.892 -14.325 1.00 82.50 87 ALA A O 1
ATOM 697 N N . GLY A 1 88 ? 15.901 -2.365 -12.131 1.00 87.19 88 GLY A N 1
ATOM 698 C CA . GLY A 1 88 ? 16.415 -1.069 -11.701 1.00 87.19 88 GLY A CA 1
ATOM 699 C C . GLY A 1 88 ? 15.336 0.008 -11.654 1.00 87.19 88 GLY A C 1
ATOM 700 O O . GLY A 1 88 ? 15.655 1.188 -11.765 1.00 87.19 88 GLY A O 1
ATOM 701 N N . GLY A 1 89 ? 14.067 -0.386 -11.549 1.00 89.62 89 GLY A N 1
ATOM 702 C CA . GLY A 1 89 ? 12.922 0.517 -11.567 1.00 89.62 89 GLY A CA 1
ATOM 703 C C . GLY A 1 89 ? 12.200 0.638 -10.228 1.00 89.62 89 GLY A C 1
ATOM 704 O O . GLY A 1 89 ? 12.461 -0.113 -9.276 1.00 89.62 89 GLY A O 1
ATOM 705 N N . VAL A 1 90 ? 11.303 1.622 -10.166 1.00 92.31 90 VAL A N 1
ATOM 706 C CA . VAL A 1 90 ? 10.442 1.913 -9.019 1.00 92.31 90 VAL A CA 1
ATOM 707 C C . VAL A 1 90 ? 8.987 1.961 -9.471 1.00 92.31 90 VAL A C 1
ATOM 709 O O . VAL A 1 90 ? 8.545 2.933 -10.087 1.00 92.31 90 VAL A O 1
ATOM 712 N N . LEU A 1 91 ? 8.223 0.960 -9.044 1.00 92.12 91 LEU A N 1
ATOM 713 C CA . LEU A 1 91 ? 6.779 0.929 -9.199 1.00 92.12 91 LEU A CA 1
ATOM 714 C C . LEU A 1 91 ? 6.132 1.685 -8.042 1.00 92.12 91 LEU A C 1
ATOM 716 O O . LEU A 1 91 ? 6.266 1.302 -6.879 1.00 92.12 91 LEU A O 1
ATOM 720 N N . SER A 1 92 ? 5.395 2.739 -8.364 1.00 93.62 92 SER A N 1
ATOM 721 C CA . SER A 1 92 ? 4.638 3.536 -7.403 1.00 93.62 92 SER A CA 1
ATOM 722 C C . SER A 1 92 ? 3.145 3.272 -7.579 1.00 93.62 92 SER A C 1
ATOM 724 O O . SER A 1 92 ? 2.628 3.318 -8.695 1.00 93.62 92 SER A O 1
ATOM 726 N N . LYS A 1 93 ? 2.435 3.007 -6.483 1.00 93.44 93 LYS A N 1
ATOM 727 C CA . LYS A 1 93 ? 0.979 2.820 -6.462 1.00 93.44 93 LYS A CA 1
ATOM 728 C C . LYS A 1 93 ? 0.359 3.760 -5.446 1.00 93.44 93 LYS A C 1
ATOM 730 O O . LYS A 1 93 ? 0.833 3.850 -4.317 1.00 93.44 93 LYS A O 1
ATOM 735 N N . MET A 1 94 ? -0.719 4.422 -5.839 1.00 93.19 94 MET A N 1
ATOM 736 C CA . MET A 1 94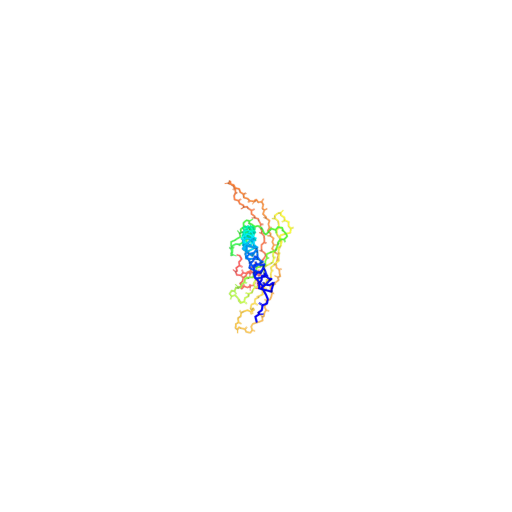 ? -1.498 5.301 -4.982 1.00 93.19 94 MET A CA 1
ATOM 737 C C . MET A 1 94 ? -2.961 4.875 -5.026 1.00 93.19 94 MET A C 1
ATOM 739 O O . MET A 1 94 ? -3.556 4.828 -6.099 1.00 93.19 94 MET A O 1
ATOM 743 N N . THR A 1 95 ? -3.549 4.581 -3.870 1.00 92.56 95 THR A N 1
ATOM 744 C CA . THR A 1 95 ? -4.934 4.110 -3.740 1.00 92.56 95 THR A CA 1
ATOM 745 C C . THR A 1 95 ? -5.706 5.013 -2.793 1.00 92.56 95 THR A C 1
ATOM 747 O O . THR A 1 95 ? -5.214 5.354 -1.724 1.00 92.56 95 THR A O 1
ATOM 750 N N . PHE A 1 96 ? -6.940 5.353 -3.145 1.00 92.38 96 PHE A N 1
ATOM 751 C CA . PHE A 1 96 ? -7.842 6.168 -2.341 1.00 92.38 96 PHE A CA 1
ATOM 752 C C . PHE A 1 96 ? -9.095 5.374 -1.967 1.00 92.38 96 PHE A C 1
ATOM 754 O O . PHE A 1 96 ? -9.742 4.767 -2.828 1.00 92.38 96 PHE A O 1
ATOM 761 N N . GLY A 1 97 ? -9.464 5.417 -0.686 1.00 90.25 97 GLY A N 1
ATOM 762 C CA . GLY A 1 97 ? -10.757 4.940 -0.201 1.00 90.25 97 GLY A CA 1
ATOM 763 C C . GLY A 1 97 ? -11.840 5.991 -0.441 1.00 90.25 97 GLY A C 1
ATOM 764 O O . GLY A 1 97 ? -12.132 6.795 0.446 1.00 90.25 97 GLY A O 1
ATOM 765 N N . VAL A 1 98 ? -12.416 6.015 -1.648 1.00 84.25 98 VAL A N 1
ATOM 766 C CA . VAL A 1 98 ? -13.416 7.028 -2.043 1.00 84.25 98 VAL A CA 1
ATOM 767 C C . VAL A 1 98 ? -14.782 6.730 -1.424 1.00 84.25 98 VAL A C 1
ATOM 769 O O . VAL A 1 98 ? -15.440 7.634 -0.925 1.00 84.25 98 VAL A O 1
ATOM 772 N N . PHE A 1 99 ? -15.203 5.463 -1.406 1.00 86.06 99 PHE A N 1
ATOM 773 C CA . PHE A 1 99 ? -16.475 5.031 -0.817 1.00 86.06 99 PHE A CA 1
ATOM 774 C C . PHE A 1 99 ? -16.265 3.749 -0.011 1.00 86.06 99 PHE A C 1
ATOM 776 O O . PHE A 1 99 ? -15.416 2.937 -0.358 1.00 86.06 99 PHE A O 1
ATOM 783 N N . LYS A 1 100 ? -17.058 3.489 1.036 1.00 81.00 100 LYS A N 1
ATOM 784 C CA . LYS A 1 100 ? -17.104 2.135 1.620 1.00 81.00 100 LYS A CA 1
ATOM 785 C C . LYS A 1 100 ? -18.015 1.277 0.723 1.00 81.00 100 LYS A C 1
ATOM 787 O O . LYS A 1 100 ? -19.189 1.633 0.634 1.00 81.00 100 LYS A O 1
ATOM 792 N N . PRO A 1 101 ? -17.566 0.186 0.065 1.00 86.81 101 PRO A N 1
ATOM 793 C CA . PRO A 1 101 ? -16.264 -0.491 0.121 1.00 86.81 101 PRO A CA 1
ATOM 794 C C . PRO A 1 101 ? -15.500 -0.516 -1.234 1.00 86.81 101 PRO A C 1
ATOM 796 O O . PRO A 1 101 ? -15.090 -1.580 -1.708 1.00 86.81 101 PRO A O 1
ATOM 799 N N . ILE A 1 102 ? -15.357 0.639 -1.886 1.00 90.75 102 ILE A N 1
ATOM 800 C CA . ILE A 1 102 ? -14.750 0.809 -3.212 1.00 90.75 102 ILE A CA 1
ATOM 801 C C . ILE A 1 102 ? -13.503 1.691 -3.125 1.00 90.75 102 ILE A C 1
ATOM 803 O O . ILE A 1 102 ? -13.552 2.835 -2.666 1.00 90.75 102 ILE A O 1
ATOM 807 N N . ASN A 1 103 ? -12.420 1.181 -3.700 1.00 92.62 103 ASN A N 1
ATOM 808 C CA . ASN A 1 103 ? -11.145 1.853 -3.837 1.00 92.62 103 ASN A CA 1
ATOM 809 C C . ASN A 1 103 ? -10.804 2.095 -5.296 1.00 92.62 103 ASN A C 1
ATOM 811 O O . ASN A 1 103 ? -10.983 1.225 -6.153 1.00 92.62 103 ASN A O 1
ATOM 815 N N . ILE A 1 104 ? -10.245 3.271 -5.540 1.00 93.94 104 ILE A N 1
ATOM 816 C CA . ILE A 1 104 ? -9.750 3.687 -6.844 1.00 93.94 104 ILE A CA 1
ATOM 817 C C . ILE A 1 104 ? -8.320 4.157 -6.645 1.00 93.94 104 ILE A C 1
ATOM 819 O O . ILE A 1 104 ? -8.009 4.823 -5.659 1.00 93.94 104 ILE A O 1
ATOM 823 N N . GLY A 1 105 ? -7.445 3.803 -7.567 1.00 93.44 105 GLY A N 1
ATOM 824 C CA . GLY A 1 105 ? -6.051 4.171 -7.511 1.00 93.44 105 GLY A CA 1
ATOM 825 C C . GLY A 1 105 ? -5.441 4.324 -8.887 1.00 93.44 105 GLY A C 1
ATOM 826 O O . GLY A 1 105 ? -6.048 4.019 -9.915 1.00 93.44 105 GLY A O 1
ATOM 827 N N . ILE A 1 106 ? -4.212 4.803 -8.873 1.00 94.69 106 ILE A N 1
ATOM 828 C CA . ILE A 1 106 ? -3.359 4.946 -10.038 1.00 94.69 106 ILE A CA 1
ATOM 829 C C . ILE A 1 106 ? -1.986 4.383 -9.702 1.00 94.69 106 ILE A C 1
ATOM 831 O O . ILE A 1 106 ? -1.526 4.436 -8.560 1.00 94.69 106 ILE A O 1
ATOM 835 N N . SER A 1 107 ? -1.333 3.836 -10.708 1.00 93.50 107 SER A N 1
ATOM 836 C CA . SER A 1 107 ? -0.010 3.247 -10.580 1.00 93.50 107 SER A CA 1
ATOM 837 C C . SER A 1 107 ? 0.846 3.675 -11.751 1.00 93.50 107 SER A C 1
ATOM 839 O O . SER A 1 107 ? 0.376 3.678 -12.885 1.00 93.50 107 SER A O 1
ATOM 841 N N . TRP A 1 108 ? 2.092 4.024 -11.477 1.00 92.19 108 TRP A N 1
ATOM 842 C CA . TRP A 1 108 ? 3.063 4.419 -12.485 1.00 92.19 108 TRP A CA 1
ATOM 843 C C . TRP A 1 108 ? 4.400 3.768 -12.170 1.00 92.19 108 TRP A C 1
ATOM 845 O O . TRP A 1 108 ? 4.773 3.609 -11.005 1.00 92.19 108 TRP A O 1
ATOM 855 N N . ASP A 1 109 ? 5.108 3.386 -13.221 1.00 91.38 109 ASP A N 1
ATOM 856 C CA . ASP A 1 109 ? 6.373 2.677 -13.117 1.00 91.38 109 ASP A CA 1
ATOM 857 C C . ASP A 1 109 ? 7.462 3.428 -13.873 1.00 91.38 109 ASP A C 1
ATOM 859 O O . ASP A 1 109 ? 7.228 3.984 -14.952 1.00 91.38 109 ASP A O 1
ATOM 863 N N . VAL A 1 110 ? 8.646 3.469 -13.275 1.00 90.19 110 VAL A N 1
ATOM 864 C CA . VAL A 1 110 ? 9.813 4.121 -13.861 1.00 90.19 110 VAL A CA 1
ATOM 865 C C . VAL A 1 110 ? 10.974 3.148 -13.812 1.00 90.19 110 VAL A C 1
ATOM 867 O O . VAL A 1 110 ? 11.489 2.833 -12.742 1.00 90.19 110 VAL A O 1
ATOM 870 N N . ASP A 1 111 ? 11.403 2.713 -14.986 1.00 88.25 111 ASP A N 1
ATOM 871 C CA . ASP A 1 111 ? 12.486 1.768 -15.197 1.00 88.25 111 ASP A CA 1
ATOM 872 C C . ASP A 1 111 ? 13.852 2.461 -15.217 1.00 88.25 111 ASP A C 1
ATOM 874 O O . ASP A 1 111 ? 13.998 3.611 -15.647 1.00 88.25 111 ASP A O 1
ATOM 878 N N . LYS A 1 112 ? 14.888 1.704 -14.828 1.00 86.12 112 LYS A N 1
ATOM 879 C CA . LYS A 1 112 ? 16.309 2.093 -14.938 1.00 86.12 112 LYS A CA 1
ATOM 880 C C . LYS A 1 112 ? 16.680 3.370 -14.164 1.00 86.12 112 LYS A C 1
ATOM 882 O O . LYS A 1 112 ? 17.639 4.050 -14.518 1.00 86.12 112 LYS A O 1
ATOM 887 N N . LEU A 1 113 ? 15.957 3.680 -13.087 1.00 83.75 113 LEU A N 1
ATOM 888 C CA . LEU A 1 113 ? 16.331 4.722 -12.122 1.00 83.75 113 LEU A CA 1
ATOM 889 C C . LEU A 1 113 ? 17.528 4.319 -11.254 1.00 83.75 113 LEU A C 1
ATOM 891 O O . LEU A 1 113 ? 18.317 5.170 -10.849 1.00 83.75 113 LEU A O 1
ATOM 895 N N . ILE A 1 114 ? 17.643 3.031 -10.933 1.00 82.19 114 ILE A N 1
ATOM 896 C CA . ILE A 1 114 ? 18.618 2.486 -9.990 1.00 82.19 114 ILE A CA 1
ATOM 897 C C . ILE A 1 114 ? 19.482 1.460 -10.723 1.00 82.19 114 ILE A C 1
ATOM 899 O O . ILE A 1 114 ? 19.037 0.359 -11.035 1.00 82.19 114 ILE A O 1
ATOM 903 N N . GLY A 1 115 ? 20.737 1.815 -10.992 1.00 77.56 115 GLY A N 1
ATOM 904 C CA . GLY A 1 115 ? 21.703 0.942 -11.652 1.00 77.56 115 GLY A CA 1
ATOM 905 C C . GLY A 1 115 ? 22.946 1.699 -12.112 1.00 77.56 115 GLY A C 1
ATOM 906 O O . GLY A 1 115 ? 22.974 2.924 -12.138 1.00 77.56 115 GLY A O 1
ATOM 907 N N . THR A 1 116 ? 23.994 0.963 -12.473 1.00 69.31 116 THR A N 1
ATOM 908 C CA . THR A 1 116 ? 25.289 1.509 -12.926 1.00 69.31 116 THR A CA 1
ATOM 909 C C . THR A 1 116 ? 25.359 1.769 -14.435 1.00 69.31 116 THR A C 1
ATOM 911 O O . THR A 1 116 ? 26.395 2.198 -14.938 1.00 69.31 116 THR A O 1
ATOM 914 N N . GLY A 1 117 ? 24.287 1.492 -15.182 1.00 67.75 117 GLY A N 1
ATOM 915 C CA . GLY A 1 117 ? 24.240 1.713 -16.626 1.00 67.75 117 GLY A CA 1
ATOM 916 C C . GLY A 1 117 ? 23.812 3.137 -16.989 1.00 67.75 117 GLY A C 1
ATOM 917 O O . GLY A 1 117 ? 22.842 3.641 -16.440 1.00 67.75 117 GLY A O 1
ATOM 918 N N . ASN A 1 118 ? 24.449 3.742 -18.000 1.00 68.94 118 ASN A N 1
ATOM 919 C CA . ASN A 1 118 ? 24.032 5.011 -18.636 1.00 68.94 118 ASN A CA 1
ATOM 920 C C . ASN A 1 118 ? 22.760 4.864 -19.504 1.00 68.94 118 ASN A C 1
ATOM 922 O O . ASN A 1 118 ? 22.614 5.490 -20.556 1.00 68.94 118 ASN A O 1
ATOM 926 N N . GLN A 1 119 ? 21.859 3.965 -19.121 1.00 72.44 119 GLN A N 1
ATOM 927 C CA . GLN A 1 119 ? 20.650 3.688 -19.880 1.00 72.44 119 GLN A CA 1
ATOM 928 C C . GLN A 1 119 ? 19.657 4.836 -19.679 1.00 72.44 119 GLN A C 1
ATOM 930 O O . GLN A 1 119 ? 19.587 5.430 -18.606 1.00 72.44 119 GLN A O 1
ATOM 935 N N . LYS A 1 120 ? 18.892 5.169 -20.722 1.00 79.69 120 LYS A N 1
ATOM 936 C CA . LYS A 1 120 ? 17.845 6.188 -20.605 1.00 79.69 120 LYS A CA 1
ATOM 937 C C . LYS A 1 120 ? 16.775 5.711 -19.621 1.00 79.69 120 LYS A C 1
ATOM 939 O O . LYS A 1 120 ? 16.350 4.557 -19.707 1.00 79.69 120 LYS A O 1
ATOM 944 N N . ILE A 1 121 ? 16.356 6.619 -18.740 1.00 82.88 121 ILE A N 1
ATOM 945 C CA . ILE A 1 121 ? 15.190 6.439 -17.872 1.00 82.88 121 ILE A CA 1
ATOM 946 C C . ILE A 1 121 ? 13.984 6.207 -18.777 1.00 82.88 121 ILE A C 1
ATOM 948 O O . ILE A 1 121 ? 13.774 6.959 -19.733 1.00 82.88 121 ILE A O 1
ATOM 952 N N . ASP A 1 122 ? 13.234 5.153 -18.489 1.00 82.94 122 ASP A N 1
ATOM 953 C CA . ASP A 1 122 ? 12.056 4.772 -19.254 1.00 82.94 122 ASP A CA 1
ATOM 954 C C . ASP A 1 122 ? 10.844 4.825 -18.325 1.00 82.94 122 ASP A C 1
ATOM 956 O O . ASP A 1 122 ? 10.855 4.240 -17.245 1.00 82.94 122 ASP A O 1
ATOM 960 N N . THR A 1 123 ? 9.823 5.580 -18.713 1.00 85.06 123 THR A N 1
ATOM 961 C CA . THR A 1 123 ? 8.629 5.796 -17.892 1.00 85.06 123 THR A CA 1
ATOM 962 C C . THR A 1 123 ? 7.462 5.091 -18.549 1.00 85.06 123 THR A C 1
ATOM 964 O O . THR A 1 123 ? 7.169 5.316 -19.724 1.00 85.06 123 THR A O 1
ATOM 967 N N . ARG A 1 124 ? 6.769 4.254 -17.782 1.00 85.19 124 ARG A N 1
ATOM 968 C CA . ARG A 1 124 ? 5.612 3.504 -18.265 1.00 85.19 124 ARG A CA 1
ATOM 969 C C . ARG A 1 124 ? 4.336 4.339 -18.166 1.00 85.19 124 ARG A C 1
ATOM 971 O O . ARG A 1 124 ? 4.230 5.196 -17.282 1.00 85.19 124 ARG A O 1
ATOM 978 N N . PRO A 1 125 ? 3.363 4.113 -19.069 1.00 85.94 125 PRO A N 1
ATOM 979 C CA . PRO A 1 125 ? 2.083 4.794 -18.988 1.00 85.94 125 PRO A CA 1
ATOM 980 C C . PRO A 1 125 ? 1.404 4.468 -17.651 1.00 85.94 125 PRO A C 1
ATOM 982 O O . PRO A 1 125 ? 1.463 3.323 -17.203 1.00 85.94 125 PRO A O 1
ATOM 985 N N . PRO A 1 126 ? 0.758 5.451 -17.007 1.00 90.12 126 PRO A N 1
ATOM 986 C CA . PRO A 1 126 ? 0.052 5.202 -15.764 1.00 90.12 126 PRO A CA 1
ATOM 987 C C . PRO A 1 126 ? -1.136 4.265 -16.010 1.00 90.12 126 PRO A C 1
ATOM 989 O O . PRO A 1 126 ? -1.901 4.451 -16.958 1.00 90.12 126 PRO A O 1
ATOM 992 N N . ALA A 1 127 ? -1.320 3.290 -15.124 1.00 92.69 127 ALA A N 1
ATOM 993 C CA . ALA A 1 127 ? -2.462 2.387 -15.136 1.00 92.69 127 ALA A CA 1
ATOM 994 C C . ALA A 1 127 ? -3.424 2.679 -13.980 1.00 92.69 127 ALA A C 1
ATOM 996 O O . ALA A 1 127 ? -3.066 3.284 -12.967 1.00 92.69 127 ALA A O 1
ATOM 997 N N . ILE A 1 128 ? -4.666 2.228 -14.143 1.00 93.94 128 ILE A N 1
ATOM 998 C CA . ILE A 1 128 ? -5.724 2.378 -13.144 1.00 93.94 128 ILE A CA 1
ATOM 999 C C . ILE A 1 128 ? -5.751 1.135 -12.251 1.00 93.94 128 ILE A C 1
ATOM 1001 O O . ILE A 1 128 ? -5.646 0.004 -12.732 1.00 93.94 128 ILE A O 1
ATOM 1005 N N . LEU A 1 129 ? -5.949 1.366 -10.956 1.00 92.38 129 LEU A N 1
ATOM 1006 C CA . LEU A 1 129 ? -6.230 0.355 -9.947 1.00 92.38 129 LEU A CA 1
ATOM 1007 C C . LEU A 1 129 ? -7.680 0.515 -9.480 1.00 92.38 129 LEU A C 1
ATOM 1009 O O . LEU A 1 129 ? -8.120 1.609 -9.131 1.00 92.38 129 LEU A O 1
ATOM 1013 N N . PHE A 1 130 ? -8.425 -0.580 -9.435 1.00 93.38 130 PHE A N 1
ATOM 1014 C CA . PHE A 1 130 ? -9.786 -0.608 -8.912 1.00 93.38 130 PHE A CA 1
ATOM 1015 C C . PHE A 1 130 ? -9.960 -1.804 -7.990 1.00 93.38 130 PHE A C 1
ATOM 1017 O O . PHE A 1 130 ? -9.528 -2.908 -8.311 1.00 93.38 130 PHE A O 1
ATOM 1024 N N . LYS A 1 131 ? -10.622 -1.617 -6.850 1.00 92.81 131 LYS A N 1
ATOM 1025 C CA . LYS A 1 131 ? -10.924 -2.720 -5.936 1.00 92.81 131 LYS A CA 1
ATOM 1026 C C . LYS A 1 131 ? -12.234 -2.477 -5.207 1.00 92.81 131 LYS A C 1
ATOM 1028 O O . LYS A 1 131 ? -12.420 -1.429 -4.605 1.00 92.81 131 LYS A O 1
ATOM 1033 N N . ALA A 1 132 ? -13.118 -3.463 -5.213 1.00 92.50 132 ALA A N 1
ATOM 1034 C CA . ALA A 1 132 ? -14.394 -3.433 -4.520 1.00 92.50 132 ALA A CA 1
ATOM 1035 C C . ALA A 1 132 ? -14.534 -4.667 -3.622 1.00 92.50 132 ALA A C 1
ATOM 1037 O O . ALA A 1 132 ? -14.413 -5.805 -4.084 1.00 92.50 132 ALA A O 1
ATOM 1038 N N . ARG A 1 133 ? -14.810 -4.464 -2.330 1.00 92.19 133 ARG A N 1
ATOM 1039 C CA . ARG A 1 133 ? -15.138 -5.575 -1.426 1.00 92.19 133 ARG A CA 1
ATOM 1040 C C . ARG A 1 133 ? -16.626 -5.886 -1.532 1.00 92.19 133 ARG A C 1
ATOM 1042 O O . ARG A 1 133 ? -17.461 -5.057 -1.191 1.00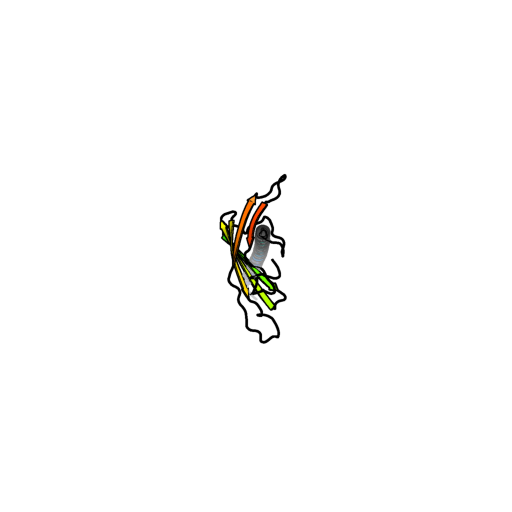 92.19 133 ARG A O 1
ATOM 1049 N N . VAL A 1 134 ? -16.949 -7.096 -1.974 1.00 90.81 134 VAL A N 1
ATOM 1050 C CA . VAL A 1 134 ? -18.335 -7.563 -2.124 1.00 90.81 134 VAL A CA 1
ATOM 1051 C C . VAL A 1 134 ? -18.870 -8.080 -0.790 1.00 90.81 134 VAL A C 1
ATOM 1053 O O . VAL A 1 134 ? -20.017 -7.817 -0.440 1.00 90.81 134 VAL A O 1
ATOM 1056 N N . PHE A 1 135 ? -18.035 -8.787 -0.022 1.00 90.88 135 PHE A N 1
ATOM 1057 C CA . PHE A 1 135 ? -18.435 -9.386 1.248 1.00 90.88 135 PHE A CA 1
ATOM 1058 C C . PHE A 1 135 ? -17.383 -9.162 2.340 1.00 90.88 135 PHE A C 1
ATOM 1060 O O . PHE A 1 135 ? -16.203 -9.442 2.142 1.00 90.88 135 PHE A O 1
ATOM 1067 N N . GLY A 1 136 ? -17.828 -8.665 3.500 1.00 85.00 136 GLY A N 1
ATOM 1068 C CA . GLY A 1 136 ? -16.990 -8.319 4.660 1.00 85.00 136 GLY A CA 1
ATOM 1069 C C . GLY A 1 136 ? -16.435 -9.504 5.451 1.00 85.00 136 GLY A C 1
ATOM 1070 O O . GLY A 1 136 ? -15.598 -9.305 6.322 1.00 85.00 136 GLY A O 1
ATOM 1071 N N . GLY A 1 137 ? -16.875 -10.723 5.138 1.00 85.31 137 GLY A N 1
ATOM 1072 C CA . GLY A 1 137 ? -16.529 -11.920 5.896 1.00 85.31 137 GLY A CA 1
ATOM 1073 C C . GLY A 1 137 ? -17.409 -12.109 7.133 1.00 85.31 137 GLY A C 1
ATOM 1074 O O . GLY A 1 137 ? -18.046 -11.185 7.635 1.00 85.31 137 GLY A O 1
ATOM 1075 N N . GLY A 1 138 ? -17.476 -13.346 7.609 1.00 86.94 138 GLY A N 1
ATOM 1076 C CA . GLY A 1 138 ? -18.183 -13.748 8.819 1.00 86.94 138 GLY A CA 1
ATOM 1077 C C . GLY A 1 138 ? -17.817 -15.181 9.208 1.00 86.94 138 GLY A C 1
ATOM 1078 O O . GLY A 1 138 ? -17.024 -15.833 8.537 1.00 86.94 138 GLY A O 1
ATOM 1079 N N . LEU A 1 139 ? -18.429 -15.710 10.268 1.00 85.81 139 LEU A N 1
ATOM 1080 C CA . LEU A 1 139 ? -18.114 -17.048 10.805 1.00 85.81 139 LEU A CA 1
ATOM 1081 C C 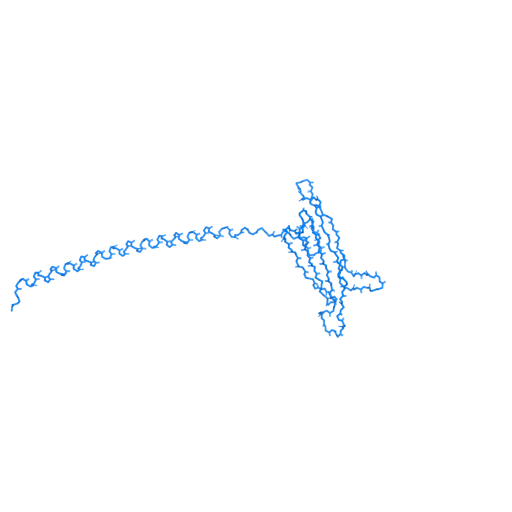. LEU A 1 139 ? -18.241 -18.201 9.791 1.00 85.81 139 LEU A C 1
ATOM 1083 O O . LEU A 1 139 ? -17.574 -19.218 9.947 1.00 85.81 139 LEU A O 1
ATOM 1087 N N . LYS A 1 140 ? -19.113 -18.068 8.782 1.00 90.88 140 LYS A N 1
ATOM 1088 C CA . LYS A 1 140 ? -19.396 -19.122 7.788 1.00 90.88 140 LYS A CA 1
ATOM 1089 C C . LYS A 1 140 ? -18.871 -18.828 6.382 1.00 90.88 140 LYS A C 1
ATOM 1091 O O . LYS A 1 140 ? -18.773 -19.752 5.583 1.00 90.88 140 LYS A O 1
ATOM 1096 N N . LEU A 1 141 ? -18.582 -17.567 6.060 1.00 92.94 141 LEU A N 1
ATOM 1097 C CA . LEU A 1 141 ? -18.160 -17.143 4.724 1.00 92.94 141 LEU A CA 1
ATOM 1098 C C . LEU A 1 141 ? -16.939 -16.228 4.846 1.00 92.94 141 LEU A C 1
ATOM 1100 O O . LEU A 1 141 ? -17.003 -15.256 5.602 1.00 92.94 141 LEU A O 1
ATOM 1104 N N . PRO A 1 142 ? -15.843 -16.501 4.119 1.00 90.12 142 PRO A N 1
ATOM 1105 C CA . PRO A 1 142 ? -14.680 -15.624 4.123 1.00 90.12 142 PRO A CA 1
ATOM 1106 C C . PRO A 1 142 ? -15.009 -14.300 3.432 1.00 90.12 142 PRO A C 1
ATOM 1108 O O . PRO A 1 142 ? -15.968 -14.205 2.668 1.00 90.12 142 PRO A O 1
ATOM 1111 N N . ALA A 1 143 ? -14.206 -13.270 3.687 1.00 91.38 143 ALA A N 1
ATOM 1112 C CA . ALA A 1 143 ? -14.330 -12.006 2.977 1.00 91.38 143 ALA A CA 1
ATOM 1113 C C . ALA A 1 143 ? -13.989 -12.187 1.487 1.00 91.38 143 ALA A C 1
ATOM 1115 O O . ALA A 1 143 ? -13.057 -12.911 1.138 1.00 91.38 143 ALA A O 1
ATOM 1116 N N . ILE A 1 144 ? -14.748 -11.523 0.615 1.00 91.62 144 ILE A N 1
ATOM 1117 C CA . ILE A 1 144 ? -14.596 -11.616 -0.842 1.00 91.62 144 ILE A CA 1
ATOM 1118 C C . ILE A 1 144 ? -14.480 -10.205 -1.408 1.00 91.62 144 ILE A C 1
ATOM 1120 O O . ILE A 1 144 ? -15.322 -9.341 -1.141 1.00 91.62 144 ILE A O 1
ATOM 1124 N N . SER A 1 145 ? -13.453 -9.982 -2.223 1.00 92.62 145 SER A N 1
ATOM 1125 C CA . SER A 1 145 ? -13.276 -8.760 -3.000 1.00 92.62 145 SER A CA 1
ATOM 1126 C C . SER A 1 145 ? -12.979 -9.083 -4.458 1.00 92.62 145 SER A C 1
ATOM 1128 O O . SER A 1 145 ? -12.495 -10.163 -4.791 1.00 92.62 145 SER A O 1
ATOM 1130 N N . PHE A 1 146 ? -13.302 -8.131 -5.323 1.00 92.75 146 PHE A N 1
ATOM 1131 C CA . PHE A 1 146 ? -12.954 -8.145 -6.733 1.00 92.75 146 PHE A CA 1
ATOM 1132 C C . PHE A 1 146 ? -12.137 -6.894 -7.040 1.00 92.75 146 PHE A C 1
ATOM 1134 O O . PHE A 1 146 ? -12.405 -5.823 -6.494 1.00 92.75 146 PHE A O 1
ATOM 1141 N N . GLY A 1 147 ? -11.140 -7.008 -7.908 1.00 91.19 147 GLY A N 1
ATOM 1142 C CA . GLY A 1 147 ? -10.316 -5.871 -8.281 1.00 91.19 147 GLY A CA 1
ATOM 1143 C C . GLY A 1 147 ? -9.634 -6.057 -9.622 1.00 91.19 147 GLY A C 1
ATOM 1144 O O . GLY A 1 147 ? -9.520 -7.166 -10.139 1.00 91.19 147 GLY A O 1
ATOM 1145 N N . TYR A 1 148 ? -9.191 -4.933 -10.162 1.00 91.81 148 TYR A N 1
ATOM 1146 C CA . TYR A 1 148 ? -8.401 -4.817 -11.367 1.00 91.81 148 TYR A CA 1
ATOM 1147 C C . TYR A 1 148 ? -7.142 -4.020 -11.037 1.00 91.81 148 TYR A C 1
ATOM 1149 O O . TYR A 1 148 ? -7.229 -2.885 -10.571 1.00 91.81 148 TYR A O 1
ATOM 1157 N N . ASP A 1 149 ? -5.981 -4.616 -11.282 1.00 90.62 149 ASP A N 1
ATOM 1158 C CA . ASP A 1 149 ? -4.695 -3.926 -11.258 1.00 90.62 149 ASP A CA 1
ATOM 1159 C C . ASP A 1 149 ? -4.148 -3.926 -12.678 1.00 90.62 149 ASP A C 1
ATOM 1161 O O . ASP A 1 149 ? -3.952 -4.995 -13.258 1.00 90.62 149 ASP A O 1
ATOM 1165 N N . GLY A 1 150 ? -3.986 -2.737 -13.260 1.00 88.06 150 GLY A N 1
ATOM 1166 C CA . GLY A 1 150 ? -3.505 -2.557 -14.623 1.00 88.06 150 GLY A CA 1
ATOM 1167 C C . GLY A 1 150 ? -1.989 -2.704 -14.772 1.00 88.06 150 GLY A C 1
ATOM 1168 O O . GLY A 1 150 ? -1.534 -3.007 -15.877 1.00 88.06 150 GLY A O 1
ATOM 1169 N N . GLN A 1 151 ? -1.219 -2.552 -13.692 1.00 88.19 151 GLN A N 1
ATOM 1170 C CA . GLN A 1 151 ? 0.226 -2.330 -13.745 1.00 88.19 151 GLN A CA 1
ATOM 1171 C C . GLN A 1 151 ? 1.021 -3.546 -13.266 1.00 88.19 151 GLN A C 1
ATOM 1173 O O . GLN A 1 151 ? 0.920 -3.957 -12.110 1.00 88.19 151 GLN A O 1
ATOM 1178 N N . GLY A 1 152 ? 1.851 -4.093 -14.156 1.00 86.38 152 GLY A N 1
ATOM 1179 C CA . GLY A 1 152 ? 2.871 -5.080 -13.795 1.00 86.38 152 GLY A CA 1
ATOM 1180 C C . GLY A 1 152 ? 4.211 -4.425 -13.446 1.00 86.38 152 GLY A C 1
ATOM 1181 O O . GLY A 1 152 ? 4.332 -3.199 -13.441 1.00 86.38 152 GLY A O 1
ATOM 1182 N N . TYR A 1 153 ? 5.214 -5.253 -13.154 1.00 87.56 153 TYR A N 1
ATOM 1183 C CA . TYR A 1 153 ? 6.584 -4.823 -12.847 1.00 87.56 153 TYR A CA 1
ATOM 1184 C C . TYR A 1 153 ? 7.630 -5.738 -13.497 1.00 87.56 153 TYR A C 1
ATOM 1186 O O . TYR A 1 153 ? 7.330 -6.854 -13.927 1.00 87.56 153 TYR A O 1
ATOM 1194 N N . GLY A 1 154 ? 8.884 -5.279 -13.531 1.00 85.94 154 GLY A N 1
ATOM 1195 C CA . GLY A 1 154 ? 9.999 -6.012 -14.138 1.00 85.94 154 GLY A CA 1
ATOM 1196 C C . GLY A 1 154 ? 10.305 -5.532 -15.551 1.00 85.94 154 GLY A C 1
ATOM 1197 O O . GLY A 1 154 ? 10.028 -4.390 -15.891 1.00 85.94 154 GLY A O 1
ATOM 1198 N N . THR A 1 155 ? 10.910 -6.390 -16.371 1.00 82.56 155 THR A N 1
ATOM 1199 C CA . THR A 1 155 ? 11.176 -6.040 -17.769 1.00 82.56 155 THR A CA 1
ATOM 1200 C C . THR A 1 155 ? 9.859 -5.924 -18.539 1.00 82.56 155 THR A C 1
ATOM 1202 O O . THR A 1 155 ? 9.026 -6.831 -18.484 1.00 82.56 155 THR A O 1
ATOM 1205 N N . TYR A 1 156 ? 9.680 -4.801 -19.236 1.00 81.88 156 TYR A N 1
ATOM 1206 C CA . TYR A 1 156 ? 8.575 -4.572 -20.161 1.00 81.88 156 TYR A CA 1
ATOM 1207 C C . TYR A 1 156 ? 8.987 -4.967 -21.577 1.00 81.88 156 TYR A C 1
ATOM 1209 O O . TYR A 1 156 ? 10.037 -4.537 -22.062 1.00 81.88 156 TYR A O 1
ATOM 1217 N N . ASP A 1 157 ? 8.159 -5.775 -22.225 1.00 83.06 157 ASP A N 1
ATOM 1218 C CA . ASP A 1 157 ? 8.297 -6.116 -23.634 1.00 83.06 157 ASP A CA 1
ATOM 1219 C C . ASP A 1 157 ? 7.399 -5.197 -24.470 1.00 83.06 157 ASP A C 1
ATOM 1221 O O . ASP A 1 157 ? 6.172 -5.301 -24.420 1.00 83.06 157 ASP A O 1
ATOM 1225 N N . SER A 1 158 ? 8.027 -4.296 -25.227 1.00 80.44 158 SER A N 1
ATOM 1226 C CA . SER A 1 158 ? 7.349 -3.321 -26.085 1.00 80.44 158 SER A CA 1
ATOM 1227 C C . SER A 1 158 ? 6.650 -3.944 -27.293 1.00 80.44 158 SER A C 1
ATOM 1229 O O . SER A 1 158 ? 5.772 -3.305 -27.861 1.00 80.44 158 SER A O 1
ATOM 1231 N N . ASP A 1 159 ? 7.031 -5.156 -27.706 1.00 84.38 159 ASP A N 1
ATOM 1232 C CA . ASP A 1 159 ? 6.427 -5.806 -28.873 1.00 84.38 159 ASP A CA 1
ATOM 1233 C C . ASP A 1 159 ? 5.116 -6.510 -28.502 1.00 84.38 159 ASP A C 1
ATOM 1235 O O . ASP A 1 159 ? 4.212 -6.646 -29.328 1.00 84.38 159 ASP A O 1
ATOM 1239 N N . THR A 1 160 ? 5.004 -6.968 -27.250 1.00 83.25 160 THR A N 1
ATOM 1240 C CA . THR A 1 160 ? 3.833 -7.705 -26.753 1.00 83.25 160 THR A CA 1
ATOM 1241 C C . THR A 1 160 ? 2.999 -6.941 -25.726 1.00 83.25 160 THR A C 1
ATOM 1243 O O . THR A 1 160 ? 1.963 -7.460 -25.303 1.00 83.25 160 THR A O 1
ATOM 1246 N N . ASP A 1 161 ? 3.426 -5.732 -25.346 1.00 81.56 161 ASP A N 1
ATOM 1247 C CA . ASP A 1 161 ? 2.847 -4.888 -24.294 1.00 81.56 161 ASP A CA 1
ATOM 1248 C C . ASP A 1 161 ? 2.655 -5.637 -22.961 1.00 81.56 161 ASP A C 1
ATOM 1250 O O . ASP A 1 161 ? 1.631 -5.528 -22.277 1.00 81.56 161 ASP A O 1
ATOM 1254 N N . LYS A 1 162 ? 3.648 -6.456 -22.586 1.00 84.00 162 LYS A N 1
ATOM 1255 C CA . LYS A 1 162 ? 3.584 -7.318 -21.397 1.00 84.00 162 LYS A CA 1
ATOM 1256 C C . LYS A 1 162 ? 4.685 -7.020 -20.395 1.00 84.00 162 LYS A C 1
ATOM 1258 O O . LYS A 1 162 ? 5.837 -6.770 -20.737 1.00 84.00 162 LYS A O 1
ATOM 1263 N N . TYR A 1 163 ? 4.308 -7.143 -19.127 1.00 84.44 163 TYR A N 1
ATOM 1264 C CA . TYR A 1 163 ? 5.230 -7.146 -17.999 1.00 84.44 163 TYR A CA 1
ATOM 1265 C C . TYR A 1 163 ? 5.679 -8.567 -17.685 1.00 84.44 163 TYR A C 1
ATOM 1267 O O . TYR A 1 163 ? 4.882 -9.504 -17.752 1.00 84.44 163 TYR A O 1
ATOM 1275 N N . GLN A 1 164 ? 6.937 -8.709 -17.274 1.00 84.94 164 GLN A N 1
ATOM 1276 C CA . GLN A 1 164 ? 7.481 -9.980 -16.802 1.00 84.94 164 GLN A CA 1
ATOM 1277 C C . GLN A 1 164 ? 6.720 -10.537 -15.587 1.00 84.94 164 GLN A C 1
ATOM 1279 O O . GLN A 1 164 ? 6.517 -11.748 -15.506 1.00 84.94 164 GLN A O 1
ATOM 1284 N N . TYR A 1 165 ? 6.304 -9.672 -14.656 1.00 83.50 165 TYR A N 1
ATOM 1285 C CA . TYR A 1 165 ? 5.576 -10.064 -13.450 1.00 83.50 165 TYR A CA 1
ATOM 1286 C C . TYR A 1 165 ? 4.255 -9.301 -13.327 1.00 83.50 165 TYR A C 1
ATOM 1288 O O . TYR A 1 165 ? 4.218 -8.071 -13.466 1.00 83.50 165 TYR A O 1
ATOM 1296 N N . ARG A 1 166 ? 3.178 -10.044 -13.049 1.00 78.31 166 ARG A N 1
ATOM 1297 C CA . ARG A 1 166 ? 1.829 -9.537 -12.795 1.00 78.31 166 ARG A CA 1
ATOM 1298 C C . ARG A 1 166 ? 1.101 -10.427 -11.798 1.00 78.31 166 ARG A C 1
ATOM 1300 O O . ARG A 1 166 ? 1.273 -11.661 -11.903 1.00 78.31 166 ARG A O 1
#